Protein AF-A0A537GMF5-F1 (afdb_monomer)

pLDDT: mean 92.58, std 7.45, range [52.47, 97.88]

Nearest PDB structures (foldseek):
  2p8t-assembly1_A  TM=8.176E-01  e=3.021E-05  Pyrococcus horikoshii OT3
  7ap4-assembly1_A  TM=6.469E-01  e=3.941E-03  Thermus thermophilus HB8
  1l0w-assembly1_B  TM=6.161E-01  e=6.823E-03  Thermus thermophilus
  6hhx-assembly1_A  TM=6.392E-01  e=1.909E-02  Thermus thermophilus
  8dp0-assembly1_A  TM=3.393E-01  e=2.491E+00  Homo sapiens

Foldseek 3Di:
DDDQPDQLPLLQVQLVVLPFPGKFKWAQAPNFTAGPDVRHGCCVVPVPVRVVCCVVPVDDHGDMDMFAHHPDPVSSVSSSVSSVVVVVVD

Sequence (90 aa):
MYRPGMTGIVQRDEAIKAGAEGSITVAVLGRKLVIPPDNKSIAELAPKENARLRSALEPNDKDLIIIGFGKDPGRALAGALAAVLSLQNA

Radius of gyration: 12.44 Å; Cα contacts (8 Å, |Δi|>4): 172; chains: 1; bounding box: 33×20×30 Å

Structure (mmCIF, N/CA/C/O backbone):
data_AF-A0A537GMF5-F1
#
_entry.id   AF-A0A537GMF5-F1
#
loop_
_atom_site.group_PDB
_atom_site.id
_atom_site.type_symbol
_atom_site.label_atom_id
_atom_site.label_alt_id
_atom_site.label_comp_id
_atom_site.label_asym_id
_atom_site.label_entity_id
_atom_site.label_seq_id
_atom_site.pdbx_PDB_ins_code
_atom_site.Cartn_x
_atom_site.Cartn_y
_atom_site.Cartn_z
_atom_site.occupancy
_atom_site.B_iso_or_equiv
_atom_site.auth_seq_id
_atom_site.auth_comp_id
_atom_site.auth_asym_id
_atom_site.auth_atom_id
_atom_site.pdbx_PDB_model_num
ATOM 1 N N . MET A 1 1 ? -5.357 -7.594 9.054 1.00 73.62 1 MET A N 1
ATOM 2 C CA . MET A 1 1 ? -6.701 -6.994 8.921 1.00 73.62 1 MET A CA 1
ATOM 3 C C . MET A 1 1 ? -6.620 -5.528 9.303 1.00 73.62 1 MET A C 1
ATOM 5 O O . MET A 1 1 ? -5.911 -5.221 10.256 1.00 73.62 1 MET A O 1
ATOM 9 N N . TYR A 1 2 ? -7.289 -4.639 8.567 1.00 80.44 2 TYR A N 1
ATOM 10 C CA . TYR A 1 2 ? -7.258 -3.205 8.865 1.00 80.44 2 TYR A CA 1
ATOM 11 C C . TYR A 1 2 ? -7.919 -2.903 10.215 1.00 80.44 2 TYR A C 1
ATOM 13 O O . TYR A 1 2 ? -8.987 -3.435 10.525 1.00 80.44 2 TYR A O 1
ATOM 21 N N . ARG A 1 3 ? -7.287 -2.026 11.001 1.00 80.81 3 ARG A N 1
ATOM 22 C CA . ARG A 1 3 ? -7.811 -1.516 12.270 1.00 80.81 3 ARG A CA 1
ATOM 23 C C . ARG A 1 3 ? -7.934 0.011 12.197 1.00 80.81 3 ARG A C 1
ATOM 25 O O . ARG A 1 3 ? -7.004 0.658 11.705 1.00 80.81 3 ARG A O 1
ATOM 32 N N . PRO A 1 4 ? -9.039 0.602 12.688 1.00 74.31 4 PRO A N 1
ATOM 33 C CA . PRO A 1 4 ? -9.157 2.053 12.802 1.00 74.31 4 PRO A CA 1
ATOM 34 C C . PRO A 1 4 ? -7.961 2.641 13.566 1.00 74.31 4 PRO A C 1
ATOM 36 O O . PRO A 1 4 ? -7.584 2.117 14.611 1.00 74.31 4 PRO A O 1
ATOM 39 N N . GLY A 1 5 ? -7.355 3.704 13.032 1.00 79.31 5 GLY A N 1
ATOM 40 C CA . GLY A 1 5 ? -6.165 4.346 13.610 1.00 79.31 5 GLY A CA 1
ATOM 41 C C . GLY A 1 5 ? -4.820 3.883 13.033 1.00 79.31 5 GLY A C 1
ATOM 42 O O . GLY A 1 5 ? -3.796 4.492 13.335 1.00 79.31 5 GLY A O 1
ATOM 43 N N . MET A 1 6 ? -4.792 2.865 12.164 1.00 86.69 6 MET A N 1
ATOM 44 C CA . MET A 1 6 ? -3.574 2.506 11.428 1.00 86.69 6 MET A CA 1
ATOM 45 C C . MET A 1 6 ? -3.125 3.630 10.484 1.00 86.69 6 MET A C 1
ATOM 47 O O . MET A 1 6 ? -3.938 4.209 9.769 1.00 86.69 6 MET A O 1
ATOM 51 N N . THR A 1 7 ? -1.815 3.880 10.426 1.00 91.69 7 THR A N 1
ATOM 52 C CA . THR A 1 7 ? -1.208 4.900 9.550 1.00 91.69 7 THR A CA 1
ATOM 53 C C . THR A 1 7 ? -0.348 4.311 8.429 1.00 91.69 7 THR A C 1
ATOM 55 O O . THR A 1 7 ? -0.046 5.008 7.470 1.00 91.69 7 THR A O 1
ATOM 58 N N . GLY A 1 8 ? 0.095 3.053 8.548 1.00 92.19 8 GLY A N 1
ATOM 59 C CA . GLY A 1 8 ? 1.054 2.436 7.620 1.00 92.19 8 GLY A CA 1
ATOM 60 C C . GLY A 1 8 ? 2.507 2.910 7.784 1.00 92.19 8 GLY A C 1
ATOM 61 O O . GLY A 1 8 ? 3.389 2.407 7.089 1.00 92.19 8 GLY A O 1
ATOM 62 N N . ILE A 1 9 ? 2.779 3.852 8.699 1.00 94.38 9 ILE A N 1
ATOM 63 C CA . ILE A 1 9 ? 4.127 4.403 8.925 1.00 94.38 9 ILE A CA 1
ATOM 64 C C . ILE A 1 9 ? 5.058 3.334 9.498 1.00 94.38 9 ILE A C 1
ATOM 66 O O . ILE A 1 9 ? 6.147 3.138 8.973 1.00 94.38 9 ILE A O 1
ATOM 70 N N . VAL A 1 10 ? 4.605 2.592 10.515 1.00 94.19 10 VAL A N 1
ATOM 71 C CA . VAL A 1 10 ? 5.394 1.504 11.119 1.00 94.19 10 VAL A CA 1
ATOM 72 C C . VAL A 1 10 ? 5.765 0.462 10.063 1.00 94.19 10 VAL A C 1
ATOM 74 O O . VAL A 1 10 ? 6.922 0.079 9.959 1.00 94.19 10 VAL A O 1
ATOM 77 N N . GLN A 1 11 ? 4.808 0.068 9.217 1.00 95.88 11 GLN A N 1
ATOM 78 C CA . GLN A 1 11 ? 5.039 -0.893 8.134 1.00 95.88 11 GLN A CA 1
ATOM 79 C C . GLN A 1 11 ? 6.104 -0.393 7.151 1.00 95.88 11 GLN A C 1
AT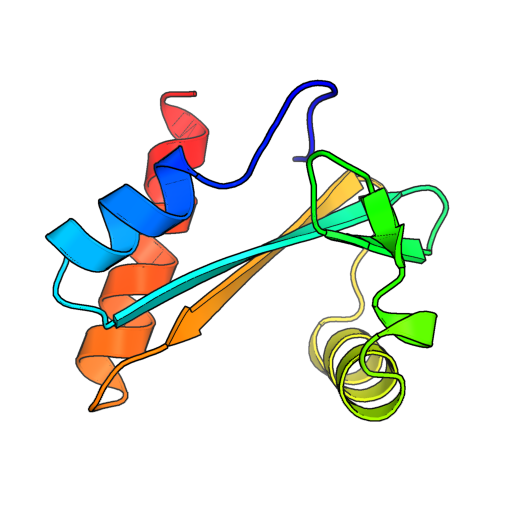OM 81 O O . GLN A 1 11 ? 7.014 -1.140 6.797 1.00 95.88 11 GLN A O 1
ATOM 86 N N . ARG A 1 12 ? 6.024 0.881 6.744 1.00 96.19 12 ARG A N 1
ATOM 87 C CA . ARG A 1 12 ? 7.023 1.506 5.869 1.00 96.19 12 ARG A CA 1
ATOM 88 C C . ARG A 1 12 ? 8.410 1.496 6.500 1.00 96.19 12 ARG A C 1
ATOM 90 O O . ARG A 1 12 ? 9.374 1.156 5.820 1.00 96.19 12 ARG A O 1
ATOM 97 N N . ASP A 1 13 ? 8.509 1.866 7.768 1.00 97.00 13 ASP A N 1
ATOM 98 C CA . ASP A 1 13 ? 9.792 1.973 8.453 1.00 97.00 13 ASP A CA 1
ATOM 99 C C . ASP A 1 13 ? 10.427 0.583 8.657 1.00 97.00 13 ASP A C 1
ATOM 101 O O . ASP A 1 13 ? 11.629 0.423 8.451 1.00 97.00 13 ASP A O 1
ATOM 105 N N . GLU A 1 14 ? 9.629 -0.449 8.952 1.00 97.19 14 GLU A N 1
ATOM 106 C CA . GLU A 1 14 ? 10.102 -1.840 9.000 1.00 97.19 14 GLU A CA 1
ATOM 107 C C . GLU A 1 14 ? 10.548 -2.356 7.624 1.00 97.19 14 GLU A C 1
ATOM 109 O O . GLU A 1 14 ? 11.579 -3.023 7.518 1.00 97.19 14 GLU A O 1
ATOM 114 N N . ALA A 1 15 ? 9.848 -1.988 6.547 1.00 97.62 15 ALA A N 1
ATOM 115 C CA . ALA A 1 15 ? 10.288 -2.314 5.192 1.00 97.62 15 ALA A CA 1
ATOM 116 C C . ALA A 1 15 ? 11.655 -1.687 4.860 1.00 97.62 15 ALA A C 1
ATOM 118 O O . ALA A 1 15 ? 12.515 -2.350 4.277 1.00 97.62 15 ALA A O 1
ATOM 119 N N . ILE A 1 16 ? 11.878 -0.431 5.267 1.00 97.44 16 ILE A N 1
ATOM 120 C CA . ILE A 1 16 ? 13.160 0.265 5.077 1.00 97.44 16 ILE A CA 1
ATOM 121 C C . ILE A 1 16 ? 14.274 -0.420 5.877 1.00 97.44 16 ILE A C 1
ATOM 123 O O . ILE A 1 16 ? 15.355 -0.661 5.340 1.00 97.44 16 ILE A O 1
ATOM 127 N N . LYS A 1 17 ? 14.016 -0.799 7.136 1.00 97.12 17 LYS A N 1
ATOM 128 C CA . LYS A 1 17 ? 14.984 -1.538 7.969 1.00 97.12 17 LYS A CA 1
ATOM 129 C C . LYS A 1 17 ? 15.371 -2.887 7.362 1.00 97.12 17 LYS A C 1
ATOM 131 O O . LYS A 1 17 ? 16.519 -3.302 7.490 1.00 97.12 17 LYS A O 1
ATOM 136 N N . ALA A 1 18 ? 14.444 -3.540 6.662 1.00 96.38 18 ALA A N 1
ATOM 137 C CA . ALA A 1 18 ? 14.694 -4.779 5.928 1.00 96.38 18 ALA A CA 1
ATOM 138 C C . ALA A 1 18 ? 15.444 -4.580 4.591 1.00 96.38 18 ALA A C 1
ATOM 140 O O . ALA A 1 18 ? 15.714 -5.551 3.886 1.00 96.38 18 ALA A O 1
ATOM 141 N N . GLY A 1 19 ? 15.803 -3.340 4.236 1.00 95.44 19 GLY A N 1
ATOM 142 C CA . GLY A 1 19 ? 16.622 -3.015 3.067 1.00 95.44 19 GLY A CA 1
ATOM 143 C C . GLY A 1 19 ? 15.839 -2.638 1.807 1.00 95.44 19 GLY A C 1
ATOM 144 O O . GLY A 1 19 ? 16.456 -2.448 0.753 1.00 95.44 19 GLY A O 1
ATOM 145 N N . ALA A 1 20 ? 14.512 -2.514 1.894 1.00 97.62 20 ALA A N 1
ATOM 146 C CA . ALA A 1 20 ? 13.687 -1.964 0.823 1.00 97.62 20 ALA A CA 1
ATOM 147 C C . ALA A 1 20 ? 13.763 -0.428 0.782 1.00 97.62 20 ALA A C 1
ATOM 149 O O . ALA A 1 20 ? 14.291 0.211 1.688 1.00 97.62 20 ALA A O 1
ATOM 150 N N . GLU A 1 21 ? 13.216 0.183 -0.269 1.00 97.88 21 GLU A N 1
ATOM 151 C CA . GLU A 1 21 ? 13.047 1.645 -0.318 1.00 97.88 21 GLU A CA 1
ATOM 152 C C . GLU A 1 21 ? 11.793 2.092 0.445 1.00 97.88 21 GLU A C 1
ATOM 154 O O . GLU A 1 21 ? 11.689 3.245 0.861 1.00 97.88 21 GLU A O 1
ATOM 159 N N . GLY A 1 22 ? 10.864 1.165 0.681 1.00 96.56 22 GLY A N 1
ATOM 160 C CA . GLY A 1 22 ? 9.736 1.352 1.576 1.00 96.56 22 GLY A CA 1
ATOM 161 C C . GLY A 1 22 ? 8.597 0.384 1.295 1.00 96.56 22 GLY A C 1
ATOM 162 O O . GLY A 1 22 ? 8.731 -0.596 0.558 1.00 96.56 22 GLY A O 1
ATOM 163 N N . SER A 1 23 ? 7.449 0.689 1.895 1.00 97.19 23 SER A N 1
ATOM 164 C CA . SER A 1 23 ? 6.187 0.023 1.591 1.00 97.19 23 SER A CA 1
ATOM 165 C C . SER A 1 23 ? 5.016 0.998 1.625 1.00 97.19 23 SER A C 1
ATOM 167 O O . SER A 1 23 ? 5.032 1.952 2.405 1.00 97.19 23 SER A O 1
ATOM 169 N N . ILE A 1 24 ? 3.977 0.718 0.841 1.00 95.56 24 ILE A N 1
ATOM 170 C CA . ILE A 1 24 ? 2.667 1.371 0.934 1.00 95.56 24 ILE A CA 1
ATOM 171 C C . ILE A 1 24 ? 1.684 0.391 1.571 1.00 95.56 24 ILE A C 1
ATOM 173 O O . ILE A 1 24 ? 1.596 -0.765 1.158 1.00 95.56 24 ILE A O 1
ATOM 177 N N . THR A 1 25 ? 0.931 0.871 2.562 1.00 95.31 25 THR A N 1
ATOM 178 C CA . THR A 1 25 ? -0.179 0.126 3.166 1.00 95.31 25 THR A CA 1
ATOM 179 C C . THR A 1 25 ? -1.493 0.593 2.558 1.00 95.31 25 THR A C 1
ATOM 181 O O . THR A 1 25 ? -1.796 1.784 2.567 1.00 95.31 25 THR A O 1
ATOM 184 N N . VAL A 1 26 ? -2.280 -0.351 2.057 1.00 95.56 26 VAL A N 1
ATOM 185 C CA . VAL A 1 26 ? -3.600 -0.115 1.473 1.00 95.56 26 VAL A CA 1
ATOM 186 C C . VAL A 1 26 ? -4.622 -0.939 2.243 1.00 95.56 26 VAL A C 1
ATOM 188 O O . VAL A 1 26 ? -4.424 -2.129 2.464 1.00 95.56 26 VAL A O 1
ATOM 191 N N . ALA A 1 27 ? -5.721 -0.316 2.643 1.00 94.88 27 ALA A N 1
ATOM 192 C CA . ALA A 1 27 ? -6.828 -0.975 3.318 1.00 94.88 27 ALA A CA 1
ATOM 193 C C . ALA A 1 27 ? -8.032 -1.113 2.388 1.00 94.88 27 ALA A C 1
ATOM 195 O O . ALA A 1 27 ? -8.300 -0.231 1.568 1.00 94.88 27 ALA A O 1
ATOM 196 N N . VAL A 1 28 ? -8.783 -2.202 2.54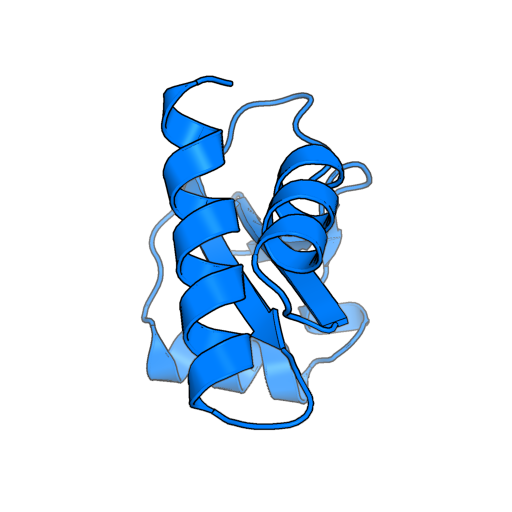6 1.00 94.25 28 VAL A N 1
ATOM 197 C CA . VAL A 1 28 ? -10.093 -2.354 1.912 1.00 94.25 28 VAL A CA 1
ATOM 198 C C . VAL A 1 28 ? -11.178 -1.922 2.892 1.00 94.25 28 VAL A C 1
ATOM 200 O O . VAL A 1 28 ? -11.395 -2.579 3.908 1.00 94.25 28 VAL A O 1
ATOM 203 N N . LEU A 1 29 ? -11.863 -0.820 2.588 1.00 91.88 29 LEU A N 1
ATOM 204 C CA . LEU A 1 29 ? -12.954 -0.273 3.395 1.00 91.88 29 LEU A CA 1
ATOM 205 C C . LEU A 1 29 ? -14.215 -0.090 2.558 1.00 91.88 29 LEU A C 1
ATOM 207 O O . LEU A 1 29 ? -14.239 0.713 1.625 1.00 91.88 29 LEU A O 1
ATOM 211 N N . GLY A 1 30 ? -15.280 -0.819 2.885 1.00 88.56 30 GLY A N 1
ATOM 212 C CA . GLY A 1 30 ? -16.548 -0.737 2.165 1.00 88.56 30 GLY A CA 1
ATOM 213 C C . GLY A 1 30 ? -16.373 -1.039 0.677 1.00 88.56 30 GLY A C 1
ATOM 214 O O . GLY A 1 30 ? -16.903 -0.316 -0.167 1.00 88.56 30 GLY A O 1
ATOM 215 N N . ARG A 1 31 ? -15.571 -2.064 0.353 1.00 87.31 31 ARG A N 1
ATOM 216 C CA . ARG A 1 31 ? -15.128 -2.413 -1.013 1.00 87.31 31 ARG A CA 1
ATOM 217 C C . ARG A 1 31 ? -14.258 -1.361 -1.715 1.00 87.31 31 ARG A C 1
ATOM 219 O O . ARG A 1 31 ? -13.955 -1.550 -2.893 1.00 87.31 31 ARG A O 1
ATOM 226 N N . LYS A 1 32 ? -13.823 -0.278 -1.062 1.00 93.38 32 LYS A N 1
ATOM 227 C CA . LYS A 1 32 ? -12.895 0.728 -1.620 1.00 93.38 32 LYS A CA 1
ATOM 228 C C . LYS A 1 32 ? -11.459 0.440 -1.186 1.00 93.38 32 LYS A C 1
ATOM 230 O O . LYS A 1 32 ? -11.239 0.073 -0.041 1.00 93.38 32 LYS A O 1
ATOM 235 N N . LEU A 1 33 ? -10.499 0.634 -2.089 1.00 95.50 33 LEU A N 1
ATOM 236 C CA . LEU A 1 33 ? -9.077 0.621 -1.748 1.00 95.50 33 LEU A CA 1
ATOM 237 C C . LEU A 1 33 ? -8.684 2.019 -1.288 1.00 95.50 33 LEU A C 1
ATOM 239 O O . LEU A 1 33 ? -8.846 2.979 -2.048 1.00 95.50 33 LEU A O 1
ATOM 243 N N . VAL A 1 34 ? -8.187 2.129 -0.063 1.00 95.25 34 VAL A N 1
ATOM 244 C CA . VAL A 1 34 ? -7.816 3.405 0.544 1.00 95.25 34 VAL A CA 1
ATOM 245 C C . VAL A 1 34 ? -6.427 3.351 1.166 1.00 95.25 34 VAL A C 1
ATOM 247 O O . VAL A 1 34 ? -5.971 2.289 1.586 1.00 95.25 34 VAL A O 1
ATOM 250 N N . ILE A 1 35 ? -5.760 4.498 1.245 1.00 94.12 35 ILE A N 1
ATOM 251 C CA . ILE A 1 35 ? -4.473 4.655 1.925 1.00 94.12 35 ILE A CA 1
ATOM 252 C C . ILE A 1 35 ? -4.735 5.291 3.298 1.00 94.12 35 ILE A C 1
ATOM 254 O O . ILE A 1 35 ? -5.254 6.406 3.353 1.00 94.12 35 ILE A O 1
ATOM 258 N N . PRO A 1 36 ? -4.432 4.605 4.412 1.00 92.44 36 PRO A N 1
ATOM 259 C CA . PRO A 1 36 ? -4.493 5.204 5.744 1.00 92.44 36 PRO A CA 1
ATOM 260 C C . PRO A 1 36 ? -3.388 6.264 5.951 1.00 92.44 36 PRO A C 1
ATOM 262 O O . PRO A 1 36 ? -2.366 6.210 5.267 1.00 92.44 36 PRO A O 1
ATOM 265 N N . PRO A 1 37 ? -3.530 7.196 6.917 1.00 90.88 37 PRO A N 1
ATOM 266 C CA . PRO A 1 37 ? -4.629 7.312 7.883 1.00 90.88 37 PRO A CA 1
ATOM 267 C C . PRO A 1 37 ? -5.825 8.146 7.406 1.00 90.88 37 PRO A C 1
ATOM 269 O O . PRO A 1 37 ? -6.900 8.047 7.989 1.00 90.88 37 PRO A O 1
ATOM 272 N N . ASP A 1 38 ? -5.662 8.962 6.365 1.00 89.69 38 ASP A N 1
ATOM 273 C CA . ASP A 1 38 ? -6.714 9.852 5.852 1.00 89.69 38 ASP A CA 1
ATOM 274 C C . ASP A 1 38 ? -7.733 9.135 4.950 1.00 89.69 38 ASP A C 1
ATOM 276 O O . ASP A 1 38 ? -8.698 9.744 4.490 1.00 89.69 38 ASP A O 1
ATOM 280 N N . ASN A 1 39 ? -7.549 7.827 4.738 1.00 89.88 39 ASN A N 1
ATOM 281 C CA . ASN A 1 39 ? -8.403 6.959 3.934 1.00 89.88 39 ASN A CA 1
ATOM 282 C C . ASN A 1 39 ? -8.621 7.498 2.514 1.00 89.88 39 ASN A C 1
ATOM 284 O O . ASN A 1 39 ? -9.691 7.317 1.924 1.00 89.88 39 ASN A O 1
ATOM 288 N N . LYS A 1 40 ? -7.588 8.127 1.937 1.00 93.06 40 LYS A N 1
ATOM 289 C CA . LYS A 1 40 ? -7.625 8.585 0.548 1.00 93.06 40 LYS A CA 1
ATOM 290 C C . LYS A 1 40 ? -7.865 7.423 -0.404 1.00 93.06 40 LYS A C 1
ATOM 292 O O . LYS A 1 40 ? -7.194 6.396 -0.337 1.00 93.06 40 LYS A O 1
ATOM 297 N N . SER A 1 41 ? -8.802 7.614 -1.325 1.00 94.69 41 SER A N 1
ATOM 298 C CA . SER A 1 41 ? -9.184 6.618 -2.322 1.00 94.69 41 SER A CA 1
ATOM 299 C C . SER A 1 41 ? -8.087 6.419 -3.369 1.00 94.69 41 SER A C 1
ATOM 301 O O . SER A 1 41 ? -7.683 7.364 -4.048 1.00 94.69 41 SER A O 1
ATOM 303 N N . ILE A 1 42 ? -7.651 5.173 -3.586 1.00 96.00 42 ILE A N 1
ATOM 304 C CA . ILE A 1 42 ? -6.717 4.859 -4.684 1.00 96.00 42 ILE A CA 1
ATOM 305 C C . ILE A 1 42 ? -7.395 5.054 -6.040 1.00 96.00 42 ILE A C 1
ATOM 307 O O . ILE A 1 42 ? -6.735 5.420 -7.005 1.00 96.00 42 ILE A O 1
ATOM 311 N N . ALA A 1 43 ? -8.715 4.869 -6.129 1.00 95.38 43 ALA A N 1
ATOM 312 C CA . ALA A 1 43 ? -9.440 5.110 -7.374 1.00 95.38 43 ALA A CA 1
ATOM 313 C C . ALA A 1 43 ? -9.337 6.576 -7.839 1.00 95.38 43 ALA A C 1
ATOM 315 O O . ALA A 1 43 ? -9.367 6.826 -9.040 1.00 95.38 43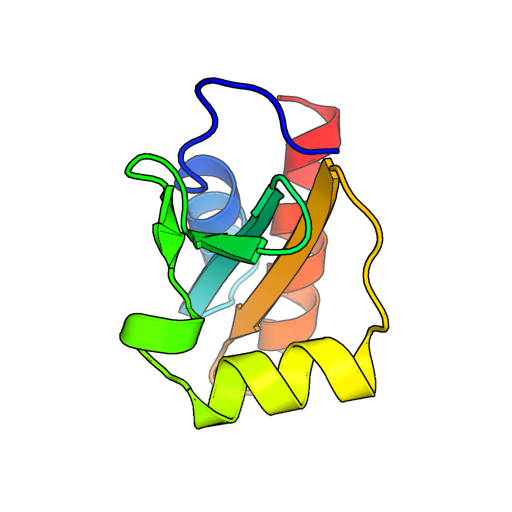 ALA A O 1
ATOM 316 N N . GLU A 1 44 ? -9.180 7.517 -6.904 1.00 94.50 44 GLU A N 1
ATOM 317 C CA . GLU A 1 44 ? -9.007 8.946 -7.194 1.00 94.50 44 GLU A CA 1
ATOM 318 C C . GLU A 1 44 ? -7.536 9.304 -7.430 1.00 94.50 44 GLU A C 1
ATOM 320 O O . GLU A 1 44 ? -7.220 10.020 -8.376 1.00 94.50 44 GLU A O 1
ATOM 325 N N . LEU A 1 45 ? -6.624 8.778 -6.603 1.00 93.50 45 LEU A N 1
ATOM 326 C CA . LEU A 1 45 ? -5.192 9.082 -6.698 1.00 93.50 45 LEU A CA 1
ATOM 327 C C . LEU A 1 45 ? -4.506 8.406 -7.894 1.00 93.50 45 LEU A C 1
ATOM 329 O O . LEU A 1 45 ? -3.634 8.987 -8.533 1.00 93.50 45 LEU A O 1
ATOM 333 N N . ALA A 1 46 ? -4.862 7.151 -8.159 1.00 94.19 46 ALA A N 1
ATOM 334 C CA . ALA A 1 46 ? -4.201 6.284 -9.124 1.00 94.19 46 ALA A CA 1
ATOM 335 C C . ALA A 1 46 ? -5.198 5.252 -9.693 1.00 94.19 46 ALA A C 1
ATOM 337 O O . ALA A 1 46 ? -5.119 4.060 -9.373 1.00 94.19 46 ALA A O 1
ATOM 338 N N . PRO A 1 47 ? -6.137 5.665 -10.568 1.00 95.12 47 PRO A N 1
ATOM 339 C CA . PRO A 1 47 ? -7.212 4.800 -11.064 1.00 95.12 47 PRO A CA 1
ATOM 340 C C . PRO A 1 47 ? -6.701 3.525 -11.749 1.00 95.12 47 PRO A C 1
ATOM 342 O O . PRO A 1 47 ? -7.289 2.454 -11.584 1.00 95.12 47 PRO A O 1
ATOM 345 N N . LYS A 1 48 ? -5.574 3.623 -12.470 1.00 95.81 48 LYS A N 1
ATOM 346 C CA . LYS A 1 48 ? -4.914 2.479 -13.119 1.00 95.81 48 LYS A CA 1
ATOM 347 C C . LYS A 1 48 ? -4.437 1.441 -12.101 1.00 95.81 48 LYS A C 1
ATOM 349 O O . LYS A 1 48 ? -4.728 0.258 -12.260 1.00 95.81 48 LYS A O 1
ATOM 354 N N . GLU A 1 49 ? -3.775 1.880 -11.031 1.00 93.69 49 GLU A N 1
ATOM 355 C CA . GLU A 1 49 ? -3.299 0.973 -9.982 1.00 93.69 49 GLU A CA 1
ATOM 356 C C . GLU A 1 49 ? -4.459 0.412 -9.155 1.00 93.69 49 GLU A C 1
ATOM 358 O O . GLU A 1 49 ? -4.438 -0.766 -8.815 1.00 93.69 49 GLU A O 1
ATOM 363 N N . ASN A 1 50 ? -5.526 1.181 -8.907 1.00 95.44 50 ASN A N 1
ATOM 364 C CA . ASN A 1 50 ? -6.733 0.640 -8.272 1.00 95.44 50 ASN A CA 1
ATOM 365 C C . ASN A 1 50 ? -7.326 -0.527 -9.080 1.00 95.44 50 ASN A C 1
ATOM 367 O O . ASN A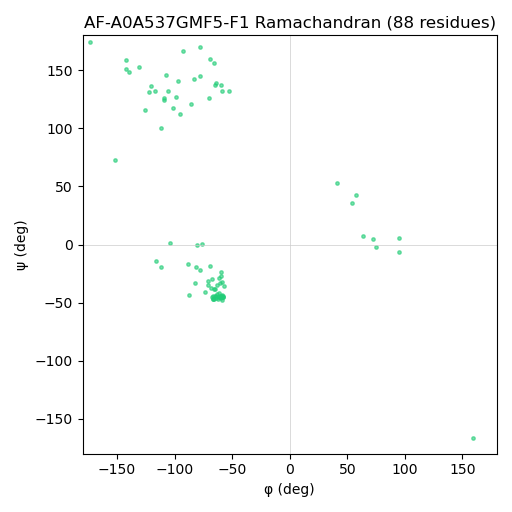 1 50 ? -7.687 -1.546 -8.494 1.00 95.44 50 ASN A O 1
ATOM 371 N N . ALA A 1 51 ? -7.427 -0.395 -10.407 1.00 95.38 51 ALA A N 1
ATOM 372 C CA . ALA A 1 51 ? -7.916 -1.478 -11.259 1.00 95.38 51 ALA A CA 1
ATOM 373 C C . ALA A 1 51 ? -6.975 -2.693 -11.217 1.00 95.38 51 ALA A C 1
ATOM 375 O O . ALA A 1 51 ? -7.434 -3.814 -11.008 1.00 95.38 51 ALA A O 1
ATOM 376 N N . ARG A 1 52 ? -5.663 -2.456 -11.331 1.00 95.62 52 ARG A N 1
ATOM 377 C CA . ARG A 1 52 ? -4.631 -3.499 -11.302 1.00 95.62 52 ARG A CA 1
ATOM 378 C C . ARG A 1 52 ? -4.603 -4.277 -9.986 1.00 95.62 52 ARG A C 1
ATOM 380 O O . ARG A 1 52 ? -4.531 -5.499 -10.005 1.00 95.62 52 ARG A O 1
ATOM 387 N N . LEU A 1 53 ? -4.667 -3.588 -8.847 1.00 94.75 53 LEU A N 1
ATOM 388 C CA . LEU A 1 53 ? -4.665 -4.223 -7.526 1.00 94.75 53 LEU A CA 1
ATOM 389 C C . LEU A 1 53 ? -5.915 -5.080 -7.318 1.00 94.75 53 LEU A C 1
ATOM 391 O O . LEU A 1 53 ? -5.826 -6.169 -6.760 1.00 94.75 53 LEU A O 1
ATOM 395 N N . ARG A 1 54 ? -7.073 -4.620 -7.801 1.00 93.56 54 ARG A N 1
ATOM 396 C CA . ARG A 1 54 ? -8.324 -5.382 -7.708 1.00 93.56 54 ARG A CA 1
ATOM 397 C C . ARG A 1 54 ? -8.309 -6.636 -8.559 1.00 93.56 54 ARG A C 1
ATOM 399 O O . ARG A 1 54 ? -8.724 -7.674 -8.066 1.00 93.56 54 ARG A O 1
ATOM 406 N N . SER A 1 55 ? -7.852 -6.539 -9.805 1.00 94.62 55 SER A N 1
ATOM 407 C CA . SER A 1 55 ? -7.818 -7.697 -10.700 1.00 94.62 55 SER A CA 1
ATOM 408 C C . SER A 1 55 ? -6.749 -8.711 -10.305 1.00 94.62 55 SER A C 1
ATOM 410 O O . SER A 1 55 ? -6.929 -9.894 -10.547 1.00 94.62 55 SER A O 1
ATOM 412 N N . ALA A 1 56 ? -5.635 -8.264 -9.718 1.00 94.69 56 ALA A N 1
ATOM 413 C CA . ALA A 1 56 ? -4.541 -9.154 -9.343 1.00 94.69 56 ALA A CA 1
ATOM 414 C C . ALA A 1 56 ? -4.758 -9.872 -8.003 1.00 94.69 56 ALA A C 1
ATOM 416 O O . ALA A 1 56 ? -4.263 -10.981 -7.835 1.00 94.69 56 ALA A O 1
ATOM 417 N N . LEU A 1 57 ? -5.425 -9.226 -7.040 1.00 93.62 57 LEU A N 1
ATOM 418 C CA . LEU A 1 57 ? -5.502 -9.719 -5.659 1.00 93.62 57 LEU A CA 1
ATOM 419 C C . LEU A 1 57 ? -6.918 -10.078 -5.201 1.00 93.62 57 LEU A C 1
ATOM 421 O O . LEU A 1 57 ? -7.047 -10.689 -4.148 1.00 93.62 57 LEU A O 1
ATOM 425 N N . GLU A 1 58 ? -7.953 -9.663 -5.941 1.00 93.81 58 GLU A N 1
ATOM 426 C CA . GLU A 1 58 ? -9.374 -9.883 -5.616 1.00 93.81 58 GLU A CA 1
ATOM 427 C C . GLU A 1 58 ? -9.711 -9.686 -4.118 1.00 93.81 58 GLU A C 1
ATOM 429 O O . GLU A 1 58 ? -10.267 -10.574 -3.469 1.00 93.81 58 GLU A O 1
ATOM 434 N N . PRO A 1 59 ? -9.350 -8.532 -3.523 1.00 92.38 59 PRO A N 1
ATOM 435 C CA . PRO A 1 59 ? -9.308 -8.396 -2.074 1.00 92.38 59 PRO A CA 1
ATOM 436 C C . PRO A 1 59 ? -10.711 -8.213 -1.468 1.00 92.38 59 PRO A C 1
ATOM 438 O O . PRO A 1 59 ? -11.571 -7.527 -2.037 1.00 92.38 59 PRO A O 1
ATOM 441 N N . ASN A 1 60 ? -10.924 -8.773 -0.277 1.00 92.25 60 ASN A N 1
ATOM 442 C CA . ASN A 1 60 ? -12.179 -8.70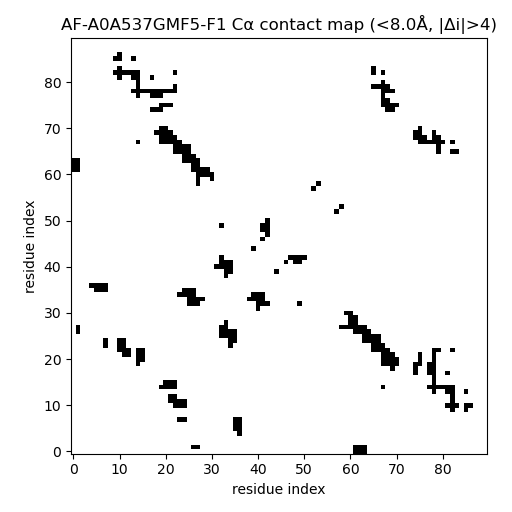4 0.467 1.00 92.25 60 ASN A CA 1
ATOM 443 C C . ASN A 1 60 ? -12.207 -7.521 1.440 1.00 92.25 60 ASN A C 1
ATOM 445 O O . ASN A 1 60 ? -11.200 -6.869 1.718 1.00 92.25 60 ASN A O 1
ATOM 449 N N . ASP A 1 61 ? -13.394 -7.209 1.965 1.00 89.50 61 ASP A N 1
ATOM 450 C CA . ASP A 1 61 ? -13.539 -6.117 2.925 1.00 89.50 61 ASP A CA 1
ATOM 451 C C . ASP A 1 61 ? -12.689 -6.363 4.182 1.00 89.50 61 ASP A C 1
ATOM 453 O O . ASP A 1 61 ? -12.678 -7.466 4.727 1.00 89.50 61 ASP A O 1
ATOM 457 N N . LYS A 1 62 ? -12.017 -5.308 4.662 1.00 88.12 62 LYS A N 1
ATOM 458 C CA . LYS A 1 62 ? -11.088 -5.304 5.810 1.00 88.12 62 LYS A CA 1
ATOM 459 C C . LYS A 1 62 ? -9.733 -5.985 5.574 1.00 88.12 62 LYS A C 1
ATOM 461 O O . LYS A 1 62 ? -8.909 -6.026 6.503 1.00 88.12 62 LYS A O 1
ATOM 466 N N . ASP A 1 63 ? -9.456 -6.432 4.352 1.00 92.56 63 ASP A N 1
ATOM 467 C CA . ASP A 1 63 ? -8.116 -6.859 3.961 1.00 92.56 63 ASP A CA 1
ATOM 468 C C . ASP A 1 63 ? -7.126 -5.689 3.971 1.00 92.56 63 ASP A C 1
ATOM 470 O O . ASP A 1 63 ? -7.481 -4.508 3.872 1.00 92.56 63 ASP A O 1
ATOM 474 N N . LEU A 1 64 ? -5.852 -6.047 4.117 1.00 93.69 64 LEU A N 1
ATOM 475 C CA . LEU A 1 64 ? -4.723 -5.145 3.958 1.00 93.69 64 LEU A CA 1
ATOM 476 C C . LEU A 1 64 ? -3.874 -5.640 2.800 1.00 93.69 64 LEU A C 1
ATOM 478 O O . LEU A 1 64 ? -3.507 -6.811 2.751 1.00 93.69 64 LEU A O 1
ATOM 482 N N . ILE A 1 65 ? -3.519 -4.724 1.914 1.00 94.94 65 ILE A N 1
ATOM 483 C CA . ILE A 1 65 ? -2.570 -4.955 0.837 1.00 94.94 65 ILE A CA 1
ATOM 484 C C . ILE A 1 65 ? -1.311 -4.169 1.184 1.00 94.94 65 ILE A C 1
ATOM 486 O O . ILE A 1 65 ? -1.366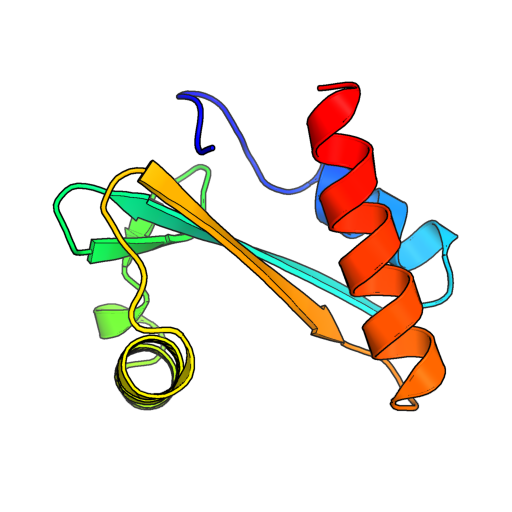 -2.964 1.438 1.00 94.94 65 ILE A O 1
ATOM 490 N N . ILE A 1 66 ? -0.175 -4.859 1.198 1.00 95.38 66 ILE A N 1
ATOM 491 C CA . ILE A 1 66 ? 1.138 -4.258 1.412 1.00 95.38 66 ILE A CA 1
ATOM 492 C C . ILE A 1 66 ? 1.898 -4.302 0.095 1.00 95.38 66 ILE A C 1
ATOM 494 O O . ILE A 1 66 ? 2.077 -5.365 -0.495 1.00 95.38 66 ILE A O 1
ATOM 498 N N . ILE A 1 67 ? 2.353 -3.139 -0.356 1.00 95.75 67 ILE A N 1
ATOM 499 C CA . ILE A 1 67 ? 3.132 -2.995 -1.584 1.00 95.75 67 ILE A CA 1
ATOM 500 C C . ILE A 1 67 ? 4.545 -2.595 -1.177 1.00 95.75 67 ILE A C 1
ATOM 502 O O . ILE A 1 67 ? 4.782 -1.434 -0.849 1.00 95.75 67 ILE A O 1
ATOM 506 N N . GLY A 1 68 ? 5.472 -3.553 -1.162 1.00 96.38 68 GLY A N 1
ATOM 507 C CA . GLY A 1 68 ? 6.898 -3.283 -0.967 1.00 96.38 68 GLY A CA 1
ATOM 508 C C . GLY A 1 68 ? 7.568 -2.885 -2.277 1.00 96.38 68 GLY A C 1
ATOM 509 O O . GLY A 1 68 ? 7.251 -3.431 -3.333 1.00 96.38 68 GLY A O 1
ATOM 510 N N . PHE A 1 69 ? 8.498 -1.937 -2.214 1.00 96.69 69 PHE A N 1
ATOM 511 C CA . PHE A 1 69 ? 9.267 -1.495 -3.375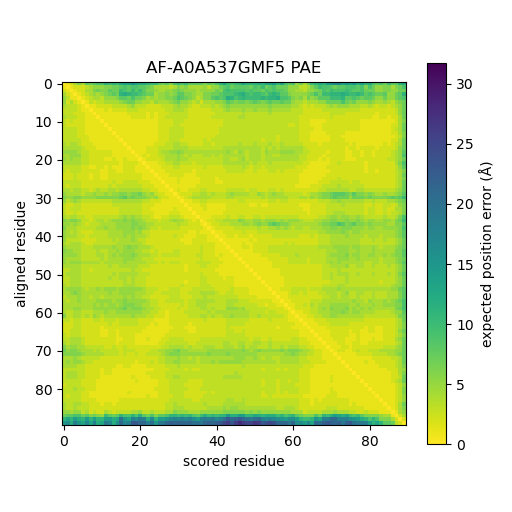 1.00 96.69 69 PHE A CA 1
ATOM 512 C C . PHE A 1 69 ? 10.729 -1.260 -3.001 1.00 96.69 69 PHE A C 1
ATOM 514 O O . PHE A 1 69 ? 11.065 -0.906 -1.870 1.00 96.69 69 PHE A O 1
ATOM 521 N N . GLY A 1 70 ? 11.613 -1.497 -3.961 1.00 96.44 70 GLY A N 1
ATOM 522 C CA . GLY A 1 70 ? 13.047 -1.353 -3.790 1.00 96.44 70 GLY A CA 1
ATOM 523 C C . GLY A 1 70 ? 13.791 -1.536 -5.107 1.00 96.44 70 GLY A C 1
ATOM 524 O O . GLY A 1 70 ? 13.206 -1.928 -6.116 1.00 96.44 70 GLY A O 1
ATOM 525 N N . LYS A 1 71 ? 15.102 -1.296 -5.060 1.00 94.50 71 LYS A N 1
ATOM 526 C CA . LYS A 1 71 ? 16.007 -1.319 -6.223 1.00 94.50 71 LYS A CA 1
ATOM 527 C C . LYS A 1 71 ? 16.074 -2.659 -6.956 1.00 94.50 71 LYS A C 1
ATOM 529 O O . LYS A 1 71 ? 16.452 -2.694 -8.122 1.00 94.50 71 LYS A O 1
ATOM 534 N N . ASP A 1 72 ? 15.744 -3.748 -6.271 1.00 97.00 72 ASP A N 1
ATOM 535 C CA . ASP A 1 72 ? 15.689 -5.087 -6.838 1.00 97.00 72 ASP A CA 1
ATOM 536 C C . ASP A 1 72 ? 14.504 -5.879 -6.252 1.00 97.00 72 ASP A C 1
ATOM 538 O O . ASP A 1 72 ? 14.008 -5.543 -5.166 1.00 97.00 72 ASP A O 1
ATOM 542 N N . PRO A 1 73 ? 14.035 -6.932 -6.949 1.00 96.81 73 PRO A N 1
ATOM 543 C CA . PRO A 1 73 ? 12.892 -7.724 -6.500 1.00 96.81 73 PRO A CA 1
ATOM 544 C C . PRO A 1 73 ? 13.088 -8.375 -5.126 1.00 96.81 73 PRO A C 1
ATOM 546 O O . PRO A 1 73 ? 12.122 -8.519 -4.380 1.00 96.81 73 PRO A O 1
ATOM 549 N N . GLY A 1 74 ? 14.324 -8.749 -4.773 1.00 97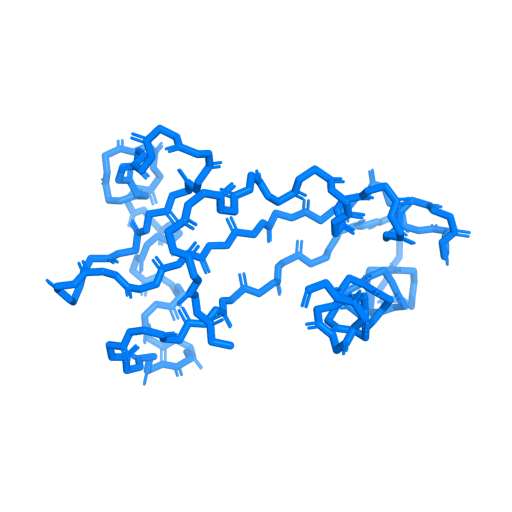.62 74 GLY A N 1
ATOM 550 C CA . GLY A 1 74 ? 14.638 -9.377 -3.491 1.00 97.62 74 GLY A CA 1
ATOM 551 C C . GLY A 1 74 ? 14.418 -8.416 -2.327 1.00 97.62 74 GLY A C 1
ATOM 552 O O . GLY A 1 74 ? 13.730 -8.757 -1.366 1.00 97.62 74 GLY A O 1
ATOM 553 N N . ARG A 1 75 ? 14.917 -7.181 -2.446 1.00 97.56 75 ARG A N 1
ATOM 554 C CA . ARG A 1 75 ? 14.674 -6.113 -1.462 1.00 97.56 75 ARG A CA 1
ATOM 555 C C . ARG A 1 75 ? 13.203 -5.735 -1.375 1.00 97.56 75 ARG A C 1
ATOM 557 O O . ARG A 1 75 ? 12.691 -5.571 -0.273 1.00 97.56 75 ARG A O 1
ATOM 564 N N . ALA A 1 76 ? 12.517 -5.614 -2.513 1.00 97.81 76 ALA A N 1
ATOM 565 C CA . ALA A 1 76 ? 11.089 -5.300 -2.532 1.00 97.81 76 ALA A CA 1
ATOM 566 C C . ALA A 1 76 ? 10.268 -6.364 -1.780 1.00 97.81 76 ALA A C 1
ATOM 568 O O . ALA A 1 76 ? 9.421 -6.021 -0.953 1.00 97.81 76 ALA A O 1
ATOM 569 N N . LEU A 1 77 ? 10.567 -7.647 -2.012 1.00 97.00 77 LEU A N 1
ATOM 570 C CA . LEU A 1 77 ? 9.932 -8.765 -1.316 1.00 97.00 77 LEU A CA 1
ATOM 571 C C . LEU A 1 77 ? 10.269 -8.779 0.181 1.00 97.00 77 LEU A C 1
ATOM 573 O O . LEU A 1 77 ? 9.363 -8.912 1.003 1.00 97.00 77 LEU A O 1
ATOM 577 N N . ALA A 1 78 ? 11.545 -8.606 0.541 1.00 96.88 78 ALA A N 1
ATOM 578 C CA . ALA A 1 78 ? 11.981 -8.555 1.936 1.00 96.88 78 ALA A CA 1
ATOM 579 C C . ALA A 1 78 ? 11.276 -7.428 2.707 1.00 96.88 78 ALA A C 1
ATOM 581 O O . ALA A 1 78 ? 10.764 -7.654 3.803 1.00 96.88 78 ALA A O 1
ATOM 582 N N . GLY A 1 79 ? 11.169 -6.239 2.106 1.00 97.50 79 GLY A N 1
ATOM 583 C CA . GLY A 1 79 ? 10.449 -5.111 2.692 1.00 97.50 79 GLY A CA 1
ATOM 584 C C . GLY A 1 79 ? 8.956 -5.364 2.853 1.00 97.50 79 GLY A C 1
ATOM 585 O O . GLY A 1 79 ? 8.402 -5.087 3.915 1.00 97.50 79 GLY A O 1
ATOM 586 N N . ALA A 1 80 ? 8.301 -5.928 1.832 1.00 97.12 80 ALA A N 1
ATOM 587 C CA . ALA A 1 80 ? 6.888 -6.294 1.920 1.00 97.12 80 ALA A CA 1
ATOM 588 C C . ALA A 1 80 ? 6.637 -7.296 3.057 1.00 97.12 80 ALA A C 1
ATOM 590 O O . ALA A 1 80 ? 5.696 -7.126 3.832 1.00 97.12 80 ALA A O 1
ATOM 591 N N . LEU A 1 81 ? 7.499 -8.308 3.196 1.00 96.56 81 LEU A N 1
ATOM 592 C CA . LEU A 1 81 ? 7.382 -9.307 4.255 1.00 96.56 81 LEU A CA 1
ATOM 593 C C . LEU A 1 81 ? 7.612 -8.695 5.642 1.00 96.56 81 LEU A C 1
ATOM 595 O O . LEU A 1 81 ? 6.824 -8.954 6.547 1.00 96.56 81 LEU A O 1
ATOM 599 N N . ALA A 1 82 ? 8.634 -7.851 5.807 1.00 96.75 82 ALA A N 1
ATOM 600 C CA . ALA A 1 82 ? 8.899 -7.159 7.069 1.00 96.75 82 ALA A CA 1
ATOM 601 C C . ALA A 1 82 ? 7.720 -6.270 7.494 1.00 96.75 82 ALA A C 1
ATOM 603 O O . ALA A 1 82 ? 7.268 -6.329 8.639 1.00 96.75 82 ALA A O 1
ATOM 604 N N . ALA A 1 83 ? 7.152 -5.518 6.549 1.00 96.31 83 ALA A N 1
ATOM 605 C CA . ALA A 1 83 ? 5.939 -4.741 6.766 1.00 96.31 83 ALA A CA 1
ATOM 606 C C . ALA A 1 83 ? 4.762 -5.628 7.205 1.00 96.31 83 ALA A C 1
ATOM 608 O O . ALA A 1 83 ? 4.107 -5.320 8.200 1.00 96.31 83 ALA A O 1
ATOM 609 N N . VAL A 1 84 ? 4.506 -6.750 6.524 1.00 94.88 84 VAL A N 1
ATOM 610 C CA . VAL A 1 84 ? 3.435 -7.687 6.909 1.00 94.88 84 VAL A CA 1
ATOM 611 C C . VAL A 1 84 ? 3.666 -8.271 8.305 1.00 94.88 84 VAL A C 1
ATOM 613 O O . VAL A 1 84 ? 2.739 -8.290 9.111 1.00 94.88 84 VAL A O 1
ATOM 616 N N . LEU A 1 85 ? 4.887 -8.703 8.624 1.00 94.25 85 LEU A N 1
ATOM 617 C CA . LEU A 1 85 ? 5.228 -9.264 9.935 1.00 94.25 85 LEU A CA 1
ATOM 618 C C . LEU A 1 85 ? 5.059 -8.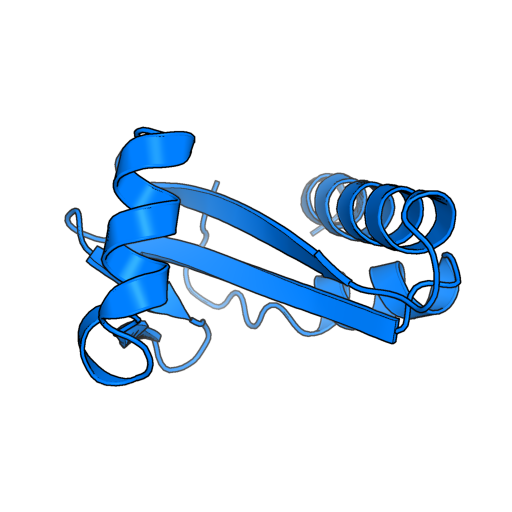235 11.061 1.00 94.25 85 LEU A C 1
ATOM 620 O O . LEU A 1 85 ? 4.589 -8.582 12.141 1.00 94.25 85 LEU A O 1
ATOM 624 N N . SER A 1 86 ? 5.342 -6.956 10.798 1.00 93.31 86 SER A N 1
ATOM 625 C CA . SER A 1 86 ? 5.120 -5.882 11.774 1.00 93.31 86 SER A CA 1
ATOM 626 C C . SER A 1 86 ? 3.653 -5.746 12.205 1.00 93.31 86 SER A C 1
ATOM 628 O O . SER A 1 86 ? 3.386 -5.328 13.328 1.00 93.31 86 SER A O 1
ATOM 630 N N . LEU A 1 87 ? 2.693 -6.143 11.355 1.00 88.12 87 LEU A N 1
ATOM 631 C CA . LEU A 1 87 ? 1.259 -6.089 11.671 1.00 88.12 87 LEU A CA 1
ATOM 632 C C . LEU A 1 87 ? 0.847 -7.105 12.744 1.00 88.12 87 LEU A C 1
ATOM 634 O O . LEU A 1 87 ? -0.229 -6.967 13.319 1.00 88.12 87 LEU A O 1
ATOM 638 N N . GLN A 1 88 ? 1.663 -8.134 12.993 1.00 76.94 88 GLN A N 1
ATOM 639 C CA . GLN A 1 88 ? 1.412 -9.119 14.049 1.00 76.94 88 GLN A CA 1
ATOM 640 C C . GLN A 1 88 ? 1.780 -8.584 15.439 1.00 76.94 88 GLN A C 1
ATOM 642 O O . GLN A 1 88 ? 1.241 -9.059 16.434 1.00 76.94 88 GLN A O 1
ATOM 647 N N . ASN A 1 89 ? 2.656 -7.577 15.491 1.00 59.28 89 ASN A N 1
ATOM 648 C CA . ASN A 1 89 ? 3.143 -6.952 16.721 1.00 59.28 89 ASN A CA 1
ATOM 649 C C . ASN A 1 89 ? 2.496 -5.580 16.996 1.00 59.28 89 ASN A C 1
ATOM 651 O O . ASN A 1 89 ? 2.869 -4.920 17.965 1.00 59.28 89 ASN A O 1
ATOM 655 N N . ALA A 1 90 ? 1.577 -5.140 16.129 1.00 52.47 90 ALA A N 1
ATOM 656 C CA . ALA A 1 90 ? 0.891 -3.847 16.177 1.00 52.47 90 ALA A CA 1
ATOM 657 C C . ALA A 1 90 ? -0.583 -3.992 16.574 1.00 52.47 90 ALA A C 1
ATOM 659 O O . ALA A 1 90 ? -1.144 -5.106 16.434 1.00 52.47 90 ALA A O 1
#

Secondary structure (DSSP, 8-state):
---TT--SHHHHHHHHHTTSSEEEEEEEETTEEEETTTTEEHHHH-HHHHHHHHHHH-PPTT-EEEEEE-SSHHHHHHHHHHHHHHTT--

Solvent-accessible surface area (backbone atoms only — not comparable to full-atom values): 4695 Å² total; per-residue (Å²): 111,61,57,95,87,50,51,43,57,69,30,19,52,40,0,34,74,52,62,13,76,20,38,48,47,33,31,26,55,92,80,36,53,20,33,47,66,84,53,48,46,31,60,76,78,38,48,68,56,39,52,50,52,43,75,75,62,67,73,53,71,37,35,62,49,69,49,34,37,40,101,42,72,67,29,11,50,41,2,27,50,38,20,56,56,47,60,77,79,100

Mean predicted aligned error: 3.38 Å